Protein AF-A0A5B2VAQ8-F1 (afdb_monomer_lite)

pLDDT: mean 94.18, std 3.98, range [74.38, 98.56]

Sequ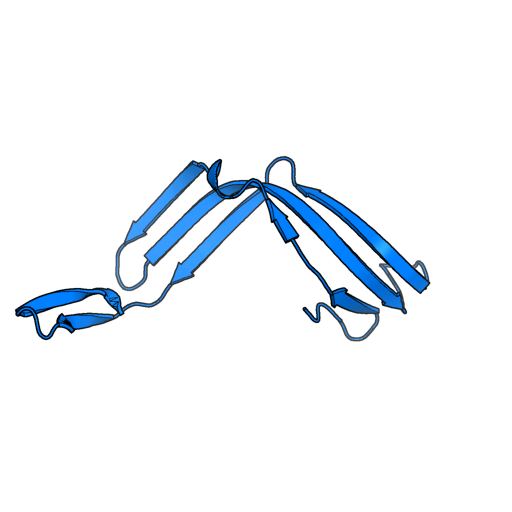ence (93 aa):
MDASSPNLKFILTDVEVTGLSGCKPKQIQHGSKLELKILCQAKLNGNYELNGQVLVLPIKGKGKIHVDLKTTQINVDANYEEKLGDDGKKHWH

InterPro domains:
  IPR010562 Haemolymph juvenile hormone binding [PF06585] (6-92)
  IPR038606 Takeout superfamily [G3DSA:3.15.10.30] (1-93)

Organism: NCBI:txid1892852

Secondary structure (DSSP, 8-state):
-B--BTTEEEEEEEEEEE-GGG-EEEEEEESSSEEEEEEEEEEEEEEEEEEEEETTEEEEEEEEEEEEEEEEEEEEEE---EEE-TTSSEEE-

Structure (mmCIF, N/CA/C/O backbone):
data_AF-A0A5B2VAQ8-F1
#
_entry.id   AF-A0A5B2VAQ8-F1
#
loop_
_atom_site.group_PDB
_atom_site.id
_atom_site.type_symbol
_atom_site.label_atom_id
_atom_site.label_alt_id
_atom_site.label_comp_id
_atom_site.label_asym_id
_atom_site.label_entity_id
_atom_site.label_seq_id
_atom_site.pdbx_PDB_ins_code
_atom_site.Cartn_x
_atom_site.Cartn_y
_atom_site.Cartn_z
_atom_site.occupancy
_atom_site.B_iso_or_equiv
_atom_site.auth_seq_id
_atom_site.auth_comp_id
_atom_site.auth_asym_id
_atom_site.auth_atom_id
_atom_site.pdbx_PDB_model_num
ATOM 1 N N . MET A 1 1 ? -1.865 -6.935 6.346 1.00 89.50 1 MET A N 1
ATOM 2 C CA . MET A 1 1 ? -0.963 -5.768 6.367 1.00 89.50 1 MET A CA 1
ATOM 3 C C . MET A 1 1 ? -1.000 -5.160 7.753 1.00 89.50 1 MET A C 1
ATOM 5 O O . MET A 1 1 ? -2.086 -5.010 8.302 1.00 89.50 1 MET A O 1
ATOM 9 N N . ASP A 1 2 ? 0.166 -4.863 8.316 1.00 96.00 2 ASP A N 1
ATOM 10 C CA . ASP A 1 2 ? 0.287 -4.175 9.600 1.00 96.00 2 ASP A CA 1
ATOM 11 C C . ASP A 1 2 ? 0.658 -2.713 9.334 1.00 96.00 2 ASP A C 1
ATOM 13 O O . ASP A 1 2 ? 1.703 -2.434 8.750 1.00 96.00 2 ASP A O 1
ATOM 17 N N . ALA A 1 3 ? -0.243 -1.801 9.691 1.00 93.56 3 ALA A N 1
ATOM 18 C CA . ALA A 1 3 ? -0.073 -0.356 9.572 1.00 93.56 3 ALA A CA 1
ATOM 19 C C . ALA A 1 3 ? -0.011 0.308 10.959 1.00 93.56 3 ALA A C 1
ATOM 21 O O . ALA A 1 3 ? -0.340 1.487 11.109 1.00 93.56 3 ALA A O 1
ATOM 22 N N . SER A 1 4 ? 0.349 -0.462 11.990 1.00 95.69 4 SER A N 1
ATOM 23 C CA . SER A 1 4 ? 0.387 0.015 13.365 1.00 95.69 4 SER A CA 1
ATOM 24 C C . SER A 1 4 ? 1.479 1.066 13.571 1.00 95.69 4 SER A C 1
ATOM 26 O O . SER A 1 4 ? 2.556 1.021 12.980 1.00 95.69 4 SER A O 1
ATOM 28 N N . SER A 1 5 ? 1.200 2.005 14.467 1.00 93.88 5 SER A N 1
ATOM 29 C CA . SER A 1 5 ? 2.151 2.980 15.002 1.00 93.88 5 SER A CA 1
ATOM 30 C C . SER A 1 5 ? 2.227 2.825 16.530 1.00 93.88 5 SER A C 1
ATOM 32 O O . SER A 1 5 ? 1.403 2.103 17.098 1.00 93.88 5 SER A O 1
ATOM 34 N N . PRO A 1 6 ? 3.164 3.492 17.234 1.00 94.44 6 PRO A N 1
ATOM 35 C CA . PRO A 1 6 ? 3.340 3.306 18.679 1.00 94.44 6 PRO A CA 1
ATOM 36 C C . PRO A 1 6 ? 2.058 3.459 19.513 1.00 94.44 6 PRO A C 1
ATOM 38 O O . PRO A 1 6 ? 1.885 2.754 20.501 1.00 94.44 6 PRO A O 1
ATOM 41 N N . ASN A 1 7 ? 1.141 4.336 19.091 1.00 95.06 7 ASN A N 1
ATOM 42 C CA . ASN A 1 7 ? -0.094 4.638 19.821 1.00 95.06 7 ASN A CA 1
ATOM 43 C C . ASN A 1 7 ? -1.356 4.077 19.150 1.00 95.06 7 ASN A C 1
ATOM 45 O O . ASN A 1 7 ? -2.466 4.332 19.618 1.00 95.06 7 ASN A O 1
ATOM 49 N N . LEU A 1 8 ? -1.215 3.342 18.046 1.00 96.19 8 LEU A N 1
ATOM 50 C CA . LEU A 1 8 ? -2.342 2.834 17.274 1.00 96.19 8 LEU A CA 1
ATOM 51 C C . LEU A 1 8 ? -2.012 1.464 16.695 1.00 96.19 8 LEU A C 1
ATOM 53 O O . LEU A 1 8 ? -1.266 1.361 15.726 1.00 96.19 8 LEU A O 1
ATOM 57 N N . LYS A 1 9 ? -2.643 0.417 17.225 1.00 97.50 9 LYS A N 1
ATOM 58 C CA . LYS A 1 9 ? -2.737 -0.866 16.531 1.00 97.50 9 LYS A CA 1
ATOM 59 C C . LYS A 1 9 ? -3.673 -0.691 15.341 1.00 97.50 9 LYS A C 1
ATOM 61 O O . LYS A 1 9 ? -4.835 -0.336 15.543 1.00 97.50 9 LYS A O 1
ATOM 66 N N . PHE A 1 10 ? -3.185 -0.970 14.137 1.00 96.94 10 PHE A N 1
ATOM 67 C CA . PHE A 1 10 ? -3.987 -0.945 12.920 1.00 96.94 10 PHE A CA 1
ATOM 68 C C . PHE A 1 10 ? -3.612 -2.107 12.003 1.00 96.94 10 PHE A C 1
ATOM 70 O O . PHE A 1 10 ? -2.642 -2.055 11.251 1.00 96.94 10 PHE A O 1
ATOM 77 N N . ILE A 1 11 ? -4.418 -3.163 12.063 1.00 98.12 11 ILE A N 1
ATOM 78 C CA . ILE A 1 11 ? -4.230 -4.365 11.256 1.00 98.12 11 ILE A CA 1
ATOM 79 C C . ILE A 1 11 ? -5.312 -4.428 10.188 1.00 98.12 11 ILE A C 1
ATOM 81 O O . ILE A 1 11 ? -6.494 -4.253 10.482 1.00 98.12 11 ILE A O 1
ATOM 85 N N . LEU A 1 12 ? -4.898 -4.720 8.959 1.00 97.94 12 LEU A N 1
ATOM 86 C CA . LEU A 1 12 ? -5.773 -4.965 7.821 1.00 97.94 12 LEU A CA 1
ATOM 87 C C . LEU A 1 12 ? -5.612 -6.414 7.347 1.00 97.94 12 LEU A C 1
ATOM 89 O O . LEU A 1 12 ? -4.488 -6.859 7.091 1.00 97.94 12 LEU A O 1
ATOM 93 N N . THR A 1 13 ? -6.714 -7.143 7.188 1.00 98.06 13 THR A N 1
ATOM 94 C CA . THR A 1 13 ? -6.730 -8.500 6.609 1.00 98.06 13 THR A CA 1
ATOM 95 C C . THR A 1 13 ? -7.717 -8.580 5.455 1.00 98.06 13 THR A C 1
ATOM 97 O O . THR A 1 13 ? -8.604 -7.733 5.338 1.00 98.06 13 THR A O 1
ATOM 100 N N . ASP A 1 14 ? -7.544 -9.583 4.590 1.00 97.81 14 ASP A N 1
ATOM 101 C CA . ASP A 1 14 ? -8.437 -9.842 3.450 1.00 97.81 14 ASP A CA 1
ATOM 102 C C . ASP A 1 14 ? -8.621 -8.599 2.568 1.00 97.81 14 ASP A C 1
ATOM 104 O O . ASP A 1 14 ? -9.734 -8.218 2.207 1.00 97.81 14 ASP A O 1
ATOM 108 N N . VAL A 1 15 ? -7.501 -7.917 2.312 1.00 97.00 15 VAL A N 1
ATOM 109 C CA . VAL A 1 15 ? -7.473 -6.635 1.612 1.00 97.00 15 VAL A CA 1
ATOM 110 C C . VAL A 1 15 ? -7.604 -6.862 0.113 1.00 97.00 15 VAL A C 1
ATOM 112 O O . VAL A 1 15 ? -6.786 -7.550 -0.493 1.00 97.00 15 VAL A O 1
ATOM 115 N N . GLU A 1 16 ? -8.591 -6.208 -0.481 1.00 97.62 16 GLU A N 1
ATOM 116 C CA . GLU A 1 16 ? -8.781 -6.102 -1.920 1.00 97.62 16 GLU A CA 1
ATOM 117 C C . GLU A 1 16 ? -8.595 -4.640 -2.332 1.00 97.62 16 GLU A C 1
ATOM 119 O O . GLU A 1 16 ? -9.230 -3.743 -1.771 1.00 97.62 16 GLU A O 1
ATOM 124 N N . VAL A 1 17 ? -7.740 -4.399 -3.327 1.00 95.75 17 VAL A N 1
ATOM 125 C CA . VAL A 1 17 ? -7.550 -3.076 -3.929 1.00 95.75 17 VAL A CA 1
ATOM 126 C C . VAL A 1 17 ? -8.011 -3.122 -5.379 1.00 95.75 17 VAL A C 1
ATOM 128 O O . VAL A 1 17 ? -7.527 -3.929 -6.169 1.00 95.75 17 VAL A O 1
ATOM 131 N N . THR A 1 18 ? -8.928 -2.229 -5.742 1.00 96.75 18 THR A N 1
ATOM 132 C CA . THR A 1 18 ? -9.478 -2.111 -7.100 1.00 96.75 18 THR A CA 1
ATOM 133 C C . THR A 1 18 ? -9.259 -0.704 -7.659 1.00 96.75 18 THR A C 1
ATOM 135 O O . THR A 1 18 ? -8.958 0.233 -6.919 1.00 96.75 18 THR A O 1
ATOM 138 N N . GLY A 1 19 ? -9.386 -0.549 -8.981 1.00 94.56 19 GLY A N 1
ATOM 139 C CA . GLY A 1 19 ? -9.244 0.742 -9.675 1.00 94.56 19 GLY A CA 1
ATOM 140 C C . GLY A 1 19 ? -7.837 1.058 -10.198 1.00 94.56 19 GLY A C 1
ATOM 141 O O . GLY A 1 19 ? -7.667 2.015 -10.949 1.00 94.56 19 GLY A O 1
ATOM 142 N N . LEU A 1 20 ? -6.836 0.222 -9.894 1.00 93.50 20 LEU A N 1
ATOM 143 C CA . LEU A 1 20 ? -5.447 0.441 -10.326 1.00 93.50 20 LEU A CA 1
ATOM 144 C C . LEU A 1 20 ? -5.258 0.410 -11.855 1.00 93.50 20 LEU A C 1
ATOM 146 O O . LEU A 1 20 ? -4.378 1.087 -12.378 1.00 93.50 20 LEU A O 1
ATOM 150 N N . SER A 1 21 ? -6.106 -0.309 -12.596 1.00 94.69 21 SER A N 1
ATOM 151 C CA . SER A 1 21 ? -6.079 -0.309 -14.069 1.00 94.69 21 SER A CA 1
ATOM 152 C C . SER A 1 21 ? -6.427 1.051 -14.685 1.00 94.69 21 SER A C 1
ATOM 154 O O . SER A 1 21 ? -6.082 1.307 -15.834 1.00 94.69 21 SER A O 1
ATOM 156 N N . GLY A 1 22 ? -7.093 1.932 -13.930 1.00 94.38 22 GLY A N 1
ATOM 157 C CA . GLY A 1 22 ? -7.430 3.294 -14.345 1.00 94.38 22 GLY A CA 1
ATOM 158 C C . GLY A 1 22 ? -6.372 4.342 -13.990 1.00 94.38 22 GLY A C 1
ATOM 159 O O . GLY A 1 22 ? -6.606 5.531 -14.218 1.00 94.38 22 GLY A O 1
ATOM 160 N N . CYS A 1 23 ? -5.236 3.942 -13.407 1.00 95.25 23 CYS A N 1
ATOM 161 C CA . CYS A 1 23 ? -4.169 4.868 -13.048 1.00 95.25 23 CYS A CA 1
ATOM 162 C C . CYS A 1 23 ? -3.599 5.570 -14.288 1.00 95.25 23 CYS A C 1
ATOM 164 O O . CYS A 1 23 ? -3.295 4.942 -15.301 1.00 95.25 23 CYS A O 1
ATOM 166 N N . LYS A 1 24 ? -3.407 6.886 -14.192 1.00 95.69 24 LYS A N 1
ATOM 167 C CA . LYS A 1 24 ? -2.833 7.710 -15.259 1.00 95.69 24 LYS A CA 1
ATOM 168 C C . LYS A 1 24 ? -1.398 8.102 -14.910 1.00 95.69 24 LYS A C 1
ATOM 170 O O . LYS A 1 24 ? -1.182 8.629 -13.813 1.00 95.69 24 LYS A O 1
ATOM 175 N N . PRO A 1 25 ? -0.419 7.908 -15.810 1.00 95.00 25 PRO A N 1
ATOM 176 C CA . PRO A 1 25 ? 0.927 8.413 -15.590 1.00 95.00 2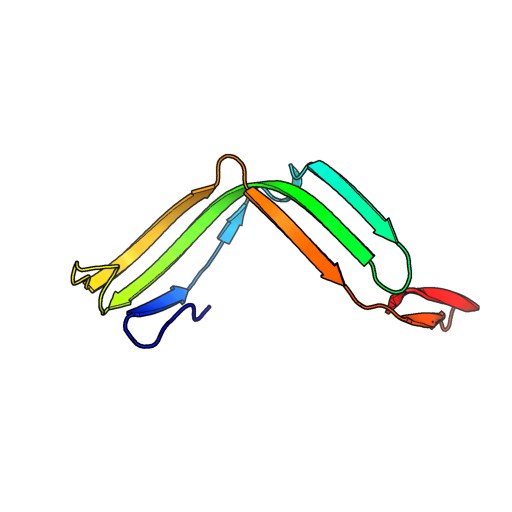5 PRO A CA 1
ATOM 177 C C . PRO A 1 25 ? 0.911 9.943 -15.598 1.00 95.00 25 PRO A C 1
ATOM 179 O O . PRO A 1 25 ? 0.343 10.572 -16.489 1.00 95.00 25 PRO A O 1
ATOM 182 N N . LYS A 1 26 ? 1.531 10.542 -14.584 1.00 96.75 26 LYS A N 1
ATOM 183 C CA . LYS A 1 26 ? 1.750 11.989 -14.476 1.00 96.75 26 LYS A CA 1
ATOM 184 C C . LYS A 1 26 ? 3.194 12.352 -14.798 1.00 96.75 26 LYS A C 1
ATOM 186 O O . LYS A 1 26 ? 3.446 13.397 -15.384 1.00 96.75 26 LYS A O 1
ATOM 191 N N . GLN A 1 27 ? 4.133 11.506 -14.387 1.00 95.75 27 GLN A N 1
ATOM 192 C CA . GLN A 1 27 ? 5.555 11.711 -14.613 1.00 95.75 27 GLN A CA 1
ATOM 193 C C . GLN A 1 27 ? 6.260 10.360 -14.672 1.00 95.75 27 GLN A C 1
ATOM 195 O O . GLN A 1 27 ? 5.957 9.474 -13.873 1.00 95.75 27 GLN A O 1
ATOM 200 N N . ILE A 1 28 ? 7.208 10.245 -15.596 1.00 95.38 28 ILE A N 1
ATOM 201 C CA . ILE A 1 28 ? 8.149 9.134 -15.695 1.00 95.38 28 ILE A CA 1
ATOM 202 C C . ILE A 1 28 ? 9.530 9.766 -15.824 1.00 95.38 28 ILE A C 1
ATOM 204 O O . ILE A 1 28 ? 9.749 10.570 -16.730 1.00 95.38 28 ILE A O 1
ATOM 208 N N . GLN A 1 29 ? 10.436 9.451 -14.906 1.00 94.56 29 GLN A N 1
ATOM 209 C CA . GLN A 1 29 ? 11.852 9.776 -15.033 1.00 94.56 29 GLN A CA 1
ATOM 210 C C . GLN A 1 29 ? 12.661 8.492 -14.955 1.00 94.56 29 GLN A C 1
ATOM 212 O O . GLN A 1 29 ? 12.377 7.601 -14.159 1.00 94.56 29 GLN A O 1
ATOM 217 N N . HIS A 1 30 ? 13.652 8.407 -15.828 1.00 89.62 30 HIS A N 1
ATOM 218 C CA . HIS A 1 30 ? 14.500 7.243 -15.979 1.00 89.62 30 HIS A CA 1
ATOM 219 C C . HIS A 1 30 ? 15.950 7.722 -16.025 1.00 89.62 30 HIS A C 1
ATOM 221 O O . HIS A 1 30 ? 16.315 8.521 -16.890 1.00 89.62 30 HIS A O 1
ATOM 227 N N . GLY A 1 31 ? 16.745 7.274 -15.057 1.00 86.88 31 GLY A N 1
ATOM 228 C CA . GLY A 1 31 ? 18.136 7.677 -14.864 1.00 86.88 31 GLY A CA 1
ATOM 229 C C . GLY A 1 31 ? 18.915 6.589 -14.134 1.00 86.88 31 GLY A C 1
ATOM 230 O O . GLY A 1 31 ? 19.033 5.482 -14.632 1.00 86.88 31 GLY A O 1
ATOM 231 N N . SER A 1 32 ? 19.441 6.880 -12.945 1.00 88.81 32 SER A N 1
ATOM 232 C CA . SER A 1 32 ? 19.991 5.842 -12.054 1.00 88.81 32 SER A CA 1
ATOM 233 C C . 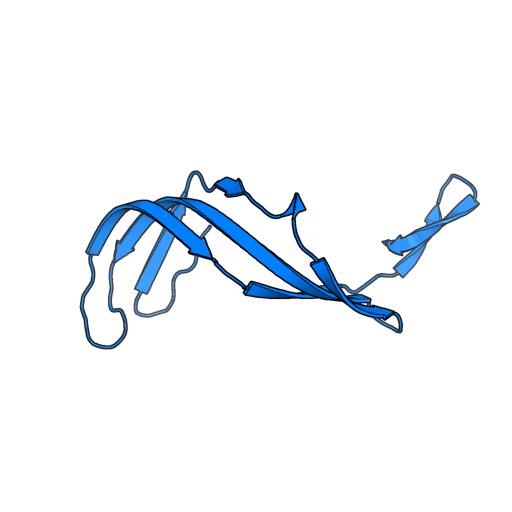SER A 1 32 ? 18.907 5.033 -11.330 1.00 88.81 32 SER A C 1
ATOM 235 O O . SER A 1 32 ? 19.195 3.997 -10.737 1.00 88.81 32 SER A O 1
ATOM 237 N N . LYS A 1 33 ? 17.669 5.533 -11.345 1.00 91.44 33 LYS A N 1
ATOM 238 C CA . LYS A 1 33 ? 16.462 4.913 -10.799 1.00 91.44 33 LYS A CA 1
ATOM 239 C C . LYS A 1 33 ? 15.290 5.217 -11.719 1.00 91.44 33 LYS A C 1
ATOM 241 O O . LYS A 1 33 ? 15.349 6.140 -12.538 1.00 91.44 33 LYS A O 1
ATOM 246 N N . LEU A 1 34 ? 14.241 4.422 -11.582 1.00 93.12 34 LEU A N 1
ATOM 247 C CA . LEU A 1 34 ? 12.961 4.649 -12.221 1.00 93.12 34 LEU A CA 1
ATOM 248 C C . LEU A 1 34 ? 12.052 5.366 -11.225 1.00 93.12 34 LEU A C 1
ATOM 250 O O . LEU A 1 34 ? 11.686 4.796 -10.198 1.00 93.12 34 LEU A O 1
ATOM 254 N N . GLU A 1 35 ? 11.674 6.598 -11.546 1.00 96.12 35 GLU A N 1
ATOM 255 C CA . GLU A 1 35 ? 10.728 7.383 -10.758 1.00 96.12 35 GLU A CA 1
ATOM 256 C C . GLU A 1 35 ? 9.415 7.519 -11.529 1.00 96.12 35 GLU A C 1
ATOM 258 O O . GLU A 1 35 ? 9.361 8.081 -12.630 1.00 96.12 35 GLU A O 1
ATOM 263 N N . LEU A 1 36 ? 8.330 7.024 -10.943 1.00 95.81 36 LEU A N 1
ATOM 264 C CA . LEU A 1 36 ? 6.991 7.094 -11.514 1.00 95.81 36 LEU A CA 1
ATOM 265 C C . LEU A 1 36 ? 6.082 7.875 -10.575 1.00 95.81 36 LEU A C 1
ATOM 267 O O . LEU A 1 36 ? 5.968 7.564 -9.393 1.00 95.81 36 LEU A O 1
ATOM 271 N N . LYS A 1 37 ? 5.360 8.853 -11.12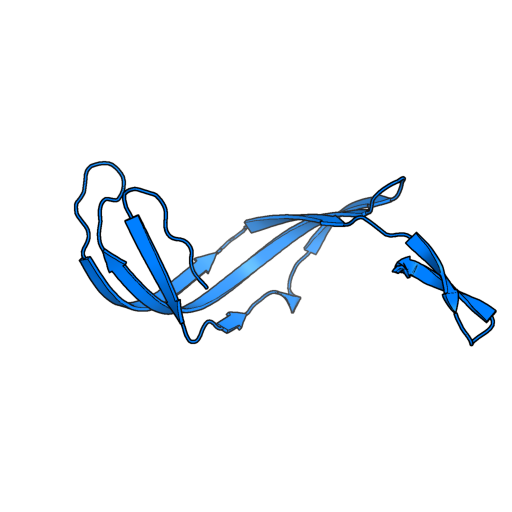0 1.00 97.06 37 LYS A N 1
ATOM 272 C CA . LYS A 1 37 ? 4.207 9.458 -10.447 1.00 97.06 37 LYS A CA 1
ATOM 273 C C . LYS A 1 37 ? 2.965 9.057 -11.209 1.00 97.06 37 LYS A C 1
ATOM 275 O O . LYS A 1 37 ? 2.815 9.425 -12.376 1.00 97.06 37 LYS A O 1
ATOM 280 N N . ILE A 1 38 ? 2.067 8.340 -10.551 1.00 96.44 38 ILE A N 1
ATOM 281 C CA . ILE A 1 38 ? 0.795 7.898 -11.123 1.00 96.44 38 ILE A CA 1
ATOM 282 C C . ILE A 1 38 ? -0.362 8.477 -10.312 1.00 96.44 38 ILE A C 1
ATOM 284 O O . ILE A 1 38 ? -0.295 8.576 -9.090 1.00 96.44 38 ILE A O 1
ATOM 288 N N . LEU A 1 39 ? -1.414 8.906 -11.001 1.00 97.12 39 LEU A N 1
ATOM 289 C CA . LEU A 1 39 ? -2.661 9.361 -10.397 1.00 97.12 39 LEU A CA 1
ATOM 290 C C . LEU A 1 39 ? -3.693 8.251 -10.516 1.00 97.12 39 LEU A C 1
ATOM 292 O O . LEU A 1 39 ? -4.031 7.845 -11.625 1.00 97.12 39 LEU A O 1
ATOM 296 N N . CYS A 1 40 ? -4.211 7.794 -9.387 1.00 96.12 40 CYS A N 1
ATOM 297 C CA . CYS A 1 40 ? -5.148 6.686 -9.324 1.00 96.12 40 CYS A CA 1
ATOM 298 C C . CYS A 1 40 ? -6.423 7.106 -8.600 1.00 96.12 40 CYS A C 1
ATOM 300 O O . CYS A 1 40 ? -6.376 7.858 -7.624 1.00 96.12 40 CYS A O 1
ATOM 302 N N . GLN A 1 41 ? -7.549 6.573 -9.065 1.00 96.62 41 GLN A N 1
ATOM 303 C CA . GLN A 1 41 ? -8.755 6.466 -8.254 1.00 96.62 41 GLN A CA 1
ATOM 304 C C . GLN A 1 41 ? -8.845 5.008 -7.829 1.00 96.62 41 GLN A C 1
ATOM 306 O O . GLN A 1 41 ? -8.888 4.127 -8.688 1.00 96.62 41 GLN A O 1
ATOM 311 N N . ALA A 1 42 ? -8.790 4.743 -6.531 1.00 95.75 42 ALA A N 1
ATOM 312 C CA . ALA A 1 42 ? -8.704 3.381 -6.024 1.00 95.75 42 ALA A CA 1
ATOM 313 C C . ALA A 1 42 ? -9.698 3.158 -4.894 1.00 95.75 42 ALA A C 1
ATOM 315 O O . ALA A 1 42 ? -10.036 4.071 -4.144 1.00 95.75 42 ALA A O 1
ATOM 316 N N . LYS A 1 43 ? -10.150 1.917 -4.759 1.00 96.94 43 LYS A N 1
ATOM 317 C CA . LYS A 1 43 ? -10.969 1.496 -3.626 1.00 96.94 43 LYS A CA 1
ATOM 318 C C . LYS A 1 43 ? -10.268 0.372 -2.899 1.00 96.94 43 LYS A C 1
ATOM 320 O O . LYS A 1 43 ? -9.708 -0.514 -3.541 1.00 96.94 43 LYS A O 1
ATOM 325 N N . LEU A 1 44 ? -10.326 0.416 -1.576 1.00 96.44 44 LEU A N 1
ATOM 326 C CA . LEU A 1 44 ? -9.829 -0.638 -0.707 1.00 96.44 44 LEU A CA 1
ATOM 327 C C . LEU A 1 44 ? -10.997 -1.217 0.084 1.00 96.44 44 LEU A C 1
ATOM 329 O O . LEU A 1 44 ? -11.694 -0.486 0.787 1.00 96.44 44 LEU A O 1
ATOM 333 N N . ASN A 1 45 ? -11.178 -2.529 -0.011 1.00 98.19 45 ASN A N 1
ATOM 334 C CA . ASN A 1 45 ? -12.084 -3.302 0.830 1.00 98.19 45 ASN A CA 1
ATOM 335 C C . ASN A 1 45 ? -11.275 -4.253 1.710 1.00 98.19 45 ASN A C 1
ATOM 337 O O . ASN A 1 45 ? -10.193 -4.687 1.323 1.00 98.19 45 ASN A O 1
ATOM 341 N N . GLY A 1 46 ? -11.802 -4.608 2.877 1.00 97.88 46 GLY A N 1
ATOM 342 C CA . GLY A 1 46 ? -11.223 -5.678 3.683 1.00 97.88 46 GLY A CA 1
ATOM 343 C C . GLY A 1 46 ? -11.788 -5.739 5.090 1.00 97.88 46 GLY A C 1
ATOM 344 O O . GLY A 1 46 ? -12.891 -5.259 5.367 1.00 97.88 46 GLY A O 1
ATOM 345 N N . ASN A 1 47 ? -11.006 -6.319 5.990 1.00 98.56 47 ASN A N 1
ATOM 346 C CA . ASN A 1 47 ? -11.265 -6.355 7.421 1.00 98.56 47 ASN A CA 1
ATOM 347 C C . ASN A 1 47 ? -10.239 -5.481 8.156 1.00 98.56 47 ASN A C 1
ATOM 349 O O . ASN A 1 47 ? -9.063 -5.471 7.794 1.00 98.56 47 ASN A O 1
ATOM 353 N N . TYR A 1 48 ? -10.670 -4.778 9.203 1.00 97.88 48 TYR A N 1
ATOM 354 C CA . TYR A 1 48 ? -9.800 -3.987 10.072 1.00 97.88 48 TYR A CA 1
ATOM 355 C C . TYR A 1 48 ? -9.857 -4.470 11.521 1.00 97.88 48 TYR A C 1
ATOM 357 O O . TYR A 1 48 ? -10.898 -4.921 12.002 1.00 97.88 48 TYR A O 1
ATOM 365 N N . GLU A 1 49 ? -8.750 -4.297 12.234 1.00 98.12 49 GLU A N 1
ATOM 366 C CA . GLU A 1 49 ? -8.685 -4.283 13.691 1.00 98.12 49 GLU A CA 1
ATOM 367 C C . GLU A 1 49 ? -7.912 -3.035 14.132 1.00 98.12 49 GLU A C 1
ATOM 369 O O . GLU A 1 49 ? -6.727 -2.883 13.831 1.00 98.12 49 GLU A O 1
ATOM 374 N N . LEU A 1 50 ? -8.609 -2.137 14.827 1.00 96.81 50 LEU A N 1
ATOM 375 C CA . LEU A 1 50 ? -8.102 -0.872 15.346 1.00 96.81 50 LEU A CA 1
ATOM 376 C C . LEU A 1 50 ? -8.174 -0.869 16.870 1.00 96.81 50 LEU A C 1
ATOM 378 O O . LEU A 1 50 ? -9.206 -1.218 17.451 1.00 96.81 50 LEU A O 1
ATOM 382 N N . ASN A 1 51 ? -7.097 -0.445 17.520 1.00 97.62 51 ASN A N 1
ATOM 383 C CA . ASN A 1 51 ? -7.080 -0.189 18.957 1.00 97.62 51 ASN A CA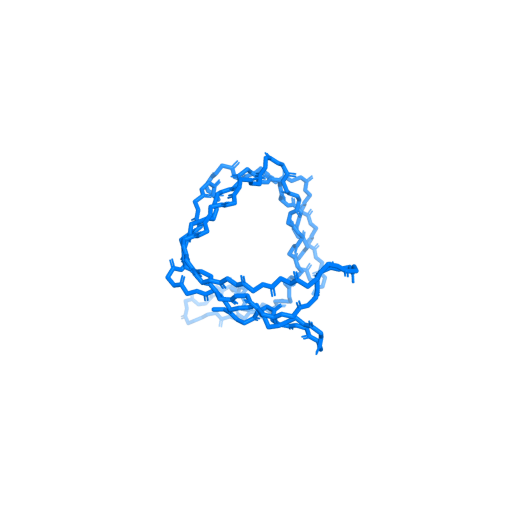 1
ATOM 384 C C . ASN A 1 51 ? -5.984 0.822 19.300 1.00 97.62 51 ASN A C 1
ATOM 386 O O . ASN A 1 51 ? -4.818 0.581 18.999 1.00 97.62 51 ASN A O 1
ATOM 390 N N . GLY A 1 52 ? -6.337 1.927 19.944 1.00 96.50 52 GLY A N 1
ATOM 391 C CA . GLY A 1 52 ? -5.379 2.953 20.346 1.00 96.50 52 GLY A CA 1
ATOM 392 C C . GLY A 1 52 ? -5.968 4.344 20.201 1.00 96.50 52 GLY A C 1
ATOM 393 O O . GLY A 1 52 ? -7.140 4.552 20.509 1.00 96.50 52 GLY A O 1
ATOM 394 N N . GLN A 1 53 ? -5.164 5.293 19.733 1.00 95.50 53 GLN A N 1
ATOM 395 C CA . GLN A 1 53 ? -5.550 6.693 19.634 1.00 95.50 53 GLN A CA 1
ATOM 396 C C . GLN A 1 53 ? -5.282 7.251 18.236 1.00 95.50 53 GLN A C 1
ATOM 398 O O . GLN A 1 53 ? -4.190 7.106 17.687 1.00 95.50 53 GLN A O 1
ATOM 403 N N . VAL A 1 54 ? -6.285 7.921 17.671 1.00 89.56 54 VAL A N 1
ATOM 404 C CA . VAL A 1 54 ? -6.143 8.733 16.460 1.00 89.56 54 VAL A CA 1
ATOM 405 C C . VAL A 1 54 ? -6.250 10.191 16.882 1.00 89.56 54 VAL A C 1
ATOM 407 O O . VAL A 1 54 ? -7.301 10.635 17.346 1.00 89.56 54 VAL A O 1
ATOM 410 N N . LEU A 1 55 ? -5.153 10.939 16.734 1.00 87.69 55 LEU A N 1
ATOM 411 C CA . LEU A 1 55 ? -5.005 12.287 17.293 1.00 87.69 55 LEU A CA 1
ATOM 412 C C . LEU A 1 55 ? -5.256 12.276 18.812 1.00 87.69 55 LEU A C 1
ATOM 414 O O . LEU A 1 55 ? -4.457 11.713 19.550 1.00 87.69 55 LEU A O 1
ATOM 418 N N . VAL A 1 56 ? -6.363 12.861 19.277 1.00 91.19 56 VAL A N 1
ATOM 419 C CA . VAL A 1 56 ? -6.768 12.856 20.693 1.00 91.19 56 VAL A CA 1
ATOM 420 C C . VAL A 1 56 ? -7.836 11.806 21.007 1.00 91.19 56 VAL A C 1
ATOM 422 O O . VAL A 1 56 ? -8.121 11.554 22.176 1.00 91.19 56 VAL A O 1
ATOM 425 N N . LEU A 1 57 ? -8.428 11.176 19.991 1.00 95.00 57 LEU A N 1
ATOM 426 C CA . LEU A 1 57 ? -9.601 10.324 20.154 1.00 95.00 57 LEU A CA 1
ATOM 427 C C . LEU A 1 57 ? -9.199 8.858 20.352 1.00 95.00 57 LEU A C 1
ATOM 429 O O . LEU A 1 57 ? -8.555 8.284 19.466 1.00 95.00 57 LEU A O 1
ATOM 433 N N . PRO A 1 58 ? -9.588 8.223 21.473 1.00 95.69 58 PRO A N 1
ATOM 434 C CA . PRO A 1 58 ? -9.438 6.786 21.620 1.00 95.69 58 PRO A CA 1
ATOM 435 C C . PRO A 1 58 ? -10.377 6.079 20.641 1.00 95.69 58 PRO A C 1
ATOM 437 O O . PRO A 1 58 ? -11.563 6.398 20.547 1.00 95.69 58 PRO A O 1
ATOM 440 N N . ILE A 1 59 ? -9.845 5.103 19.915 1.00 96.38 59 ILE A N 1
ATOM 441 C CA . ILE A 1 59 ? -10.589 4.299 18.955 1.00 96.38 59 ILE A CA 1
ATOM 442 C C . ILE A 1 59 ? -10.342 2.821 19.220 1.00 96.38 59 ILE A C 1
ATOM 444 O O . ILE A 1 59 ? -9.215 2.375 19.440 1.00 96.38 59 ILE A O 1
ATOM 448 N N . LYS A 1 60 ? -11.418 2.042 19.173 1.00 97.56 60 LYS A N 1
ATOM 449 C CA . LYS A 1 60 ? -11.361 0.588 19.200 1.00 97.56 60 LYS A CA 1
ATOM 450 C C . LYS A 1 60 ? -12.450 0.046 18.297 1.00 97.56 60 LYS A C 1
ATOM 452 O O . LYS A 1 60 ? -13.602 0.456 18.397 1.00 97.56 60 LYS A O 1
ATOM 457 N N . GLY A 1 61 ? -12.096 -0.881 17.425 1.00 96.94 61 GLY A N 1
ATOM 458 C CA . GLY A 1 61 ? -13.067 -1.497 16.538 1.00 96.94 61 GLY A CA 1
ATOM 459 C C . GLY A 1 61 ? -12.471 -2.646 15.754 1.00 96.94 61 GLY A C 1
ATOM 460 O O . GLY A 1 61 ? -11.270 -2.690 15.501 1.00 96.94 61 GLY A O 1
ATOM 461 N N . LYS A 1 62 ? -13.334 -3.574 15.364 1.00 98.25 62 LYS A N 1
ATOM 462 C CA . LYS A 1 62 ? -12.994 -4.680 14.483 1.00 98.25 62 LYS A CA 1
ATOM 463 C C . LYS A 1 62 ? -14.178 -4.936 13.571 1.00 98.25 62 LYS A C 1
ATOM 465 O O . LYS A 1 62 ? -15.299 -5.055 14.059 1.00 98.25 62 LYS A O 1
ATOM 470 N N . GLY A 1 63 ? -13.945 -5.003 12.270 1.00 98.19 63 GLY A N 1
ATOM 471 C CA . GLY A 1 63 ? -15.039 -5.146 11.318 1.00 98.19 63 GLY A CA 1
ATOM 472 C C . GLY A 1 63 ? -14.603 -4.982 9.876 1.00 98.19 63 GLY A C 1
ATOM 473 O O . GLY A 1 63 ? -13.431 -5.144 9.547 1.00 98.19 63 GLY A O 1
ATOM 474 N N . LYS A 1 64 ? -15.567 -4.668 9.012 1.00 98.31 64 LYS A N 1
ATOM 475 C CA . LYS A 1 64 ? -15.333 -4.397 7.593 1.00 98.31 64 LYS A CA 1
ATOM 476 C C . LYS A 1 64 ? -14.856 -2.965 7.397 1.00 98.31 64 LYS A C 1
ATOM 478 O O . LYS A 1 64 ? -15.349 -2.055 8.058 1.00 98.31 64 LYS A O 1
ATOM 483 N N . ILE A 1 65 ? -13.923 -2.776 6.474 1.00 97.38 65 ILE A N 1
ATOM 484 C CA . ILE A 1 65 ? -13.455 -1.459 6.045 1.00 97.38 65 ILE A CA 1
ATOM 485 C C . ILE A 1 65 ? -13.720 -1.276 4.552 1.00 97.38 65 ILE A C 1
ATOM 487 O O . ILE A 1 65 ? -13.535 -2.200 3.759 1.00 97.38 65 ILE A O 1
ATOM 491 N N . HIS A 1 66 ? -14.144 -0.066 4.198 1.00 97.62 66 HIS A N 1
ATOM 492 C CA . HIS A 1 66 ? -14.242 0.425 2.832 1.00 97.62 66 HIS A CA 1
ATOM 493 C C . HIS A 1 66 ? -13.576 1.801 2.773 1.00 97.62 66 HIS A C 1
ATOM 495 O O . HIS A 1 66 ? -13.935 2.691 3.545 1.00 97.62 66 HIS A O 1
ATOM 501 N N . VAL A 1 67 ? -12.608 1.972 1.877 1.00 96.38 67 VAL A N 1
ATOM 502 C CA . VAL A 1 67 ? -11.915 3.244 1.649 1.00 96.38 67 VAL A CA 1
ATOM 503 C C . VAL A 1 67 ? -12.047 3.614 0.179 1.00 96.38 67 VAL A C 1
ATOM 505 O O . VAL A 1 67 ? -11.691 2.820 -0.690 1.00 96.38 67 VAL A O 1
ATOM 508 N N . ASP A 1 68 ? -12.522 4.828 -0.087 1.00 96.94 68 ASP A N 1
ATOM 509 C CA . ASP A 1 68 ? -12.592 5.410 -1.428 1.00 96.94 68 ASP A CA 1
ATOM 510 C C . ASP A 1 68 ? -11.525 6.508 -1.567 1.00 96.94 68 ASP A C 1
ATOM 512 O O . ASP A 1 68 ? -11.597 7.570 -0.940 1.00 96.94 68 ASP A O 1
ATOM 516 N N . LEU A 1 69 ? -10.500 6.222 -2.368 1.00 95.00 69 LEU A N 1
ATOM 517 C CA . LEU A 1 69 ? -9.408 7.127 -2.693 1.00 95.00 69 LEU A CA 1
ATOM 518 C C . LEU A 1 69 ? -9.713 7.812 -4.029 1.00 95.00 69 LEU A C 1
ATOM 520 O O . LEU A 1 69 ? -9.355 7.313 -5.096 1.00 95.00 69 LEU A O 1
ATOM 524 N N . LYS A 1 70 ? -10.371 8.976 -3.963 1.00 91.19 70 LYS A N 1
ATOM 525 C CA . LYS A 1 70 ? -10.885 9.697 -5.144 1.00 91.19 70 LYS A CA 1
ATOM 526 C C . LYS A 1 70 ? -9.809 10.132 -6.139 1.00 91.19 70 LYS A C 1
ATOM 528 O O . LYS A 1 70 ? -10.002 9.970 -7.334 1.00 91.19 70 LYS A O 1
ATOM 533 N N . THR A 1 71 ? -8.706 10.703 -5.656 1.00 90.00 71 THR A N 1
ATOM 534 C CA . THR A 1 71 ? -7.535 11.062 -6.472 1.00 90.00 71 THR A CA 1
ATOM 535 C C . THR A 1 71 ? -6.301 10.964 -5.592 1.00 90.00 71 THR A C 1
ATOM 537 O O . THR A 1 71 ? -6.014 11.870 -4.810 1.00 90.00 71 THR A O 1
ATOM 540 N N . THR A 1 72 ? -5.559 9.872 -5.727 1.00 94.31 72 THR A N 1
ATOM 541 C CA . THR A 1 72 ? -4.317 9.645 -4.988 1.00 94.31 72 THR A CA 1
ATOM 542 C C . THR A 1 72 ? -3.147 9.655 -5.954 1.00 94.31 72 THR A C 1
ATOM 544 O O . THR A 1 72 ? -3.154 8.944 -6.958 1.00 94.31 72 THR A O 1
ATOM 547 N N . GLN A 1 73 ? -2.134 10.466 -5.648 1.00 95.88 73 GLN A N 1
ATOM 548 C CA . GLN A 1 73 ? -0.844 10.365 -6.316 1.00 95.88 73 GLN A CA 1
ATOM 549 C C . GLN A 1 73 ? -0.015 9.294 -5.610 1.00 95.88 73 GLN A C 1
ATOM 551 O O . GLN A 1 73 ? 0.253 9.412 -4.416 1.00 95.88 73 GLN A O 1
ATOM 556 N N . ILE A 1 74 ? 0.387 8.270 -6.352 1.00 94.50 74 ILE A N 1
ATOM 557 C CA . ILE A 1 74 ? 1.330 7.253 -5.898 1.00 94.50 74 ILE A CA 1
ATOM 558 C C . ILE A 1 74 ? 2.674 7.585 -6.543 1.00 94.50 74 ILE A C 1
ATOM 560 O O . ILE A 1 74 ? 2.759 7.742 -7.764 1.00 94.50 74 ILE A O 1
ATOM 564 N N . ASN A 1 75 ? 3.702 7.721 -5.710 1.00 96.00 75 ASN A N 1
ATOM 565 C CA . ASN A 1 75 ? 5.080 7.878 -6.154 1.00 96.00 75 ASN A CA 1
ATOM 566 C C . ASN A 1 75 ? 5.773 6.523 -5.992 1.00 96.00 75 ASN A C 1
ATOM 568 O O . ASN A 1 75 ? 5.695 5.924 -4.920 1.00 96.00 75 ASN A O 1
ATOM 572 N N . VAL A 1 76 ? 6.410 6.043 -7.053 1.00 94.81 76 VAL A N 1
ATOM 573 C CA . VAL A 1 76 ? 7.183 4.802 -7.058 1.00 94.81 76 VAL A CA 1
ATOM 574 C C . VAL A 1 76 ? 8.615 5.153 -7.415 1.00 94.81 76 VAL A C 1
ATOM 576 O O . VAL A 1 76 ? 8.855 5.674 -8.501 1.00 94.81 76 VAL A O 1
ATOM 579 N N . ASP A 1 77 ? 9.535 4.825 -6.516 1.00 94.81 77 ASP A N 1
ATOM 580 C CA . ASP A 1 77 ? 10.973 4.939 -6.728 1.00 94.81 77 ASP A CA 1
ATOM 581 C C . ASP A 1 77 ? 11.555 3.524 -6.764 1.00 94.81 77 ASP A C 1
ATOM 583 O O . ASP A 1 77 ? 11.662 2.852 -5.735 1.00 94.81 77 ASP A O 1
ATOM 587 N N . ALA A 1 78 ? 11.887 3.043 -7.959 1.00 93.56 78 ALA A N 1
ATOM 588 C CA . ALA A 1 78 ? 12.427 1.708 -8.177 1.00 93.56 78 ALA A CA 1
ATOM 589 C C . ALA A 1 78 ? 13.907 1.792 -8.571 1.00 93.56 78 ALA A C 1
ATOM 591 O O . ALA A 1 78 ? 14.272 2.443 -9.551 1.00 93.56 78 ALA A O 1
ATOM 592 N N . ASN A 1 79 ? 14.768 1.119 -7.805 1.00 92.69 79 ASN A N 1
ATOM 593 C CA . ASN A 1 79 ? 16.122 0.818 -8.269 1.00 92.69 79 ASN A CA 1
ATOM 594 C C . ASN A 1 79 ? 16.028 -0.335 -9.272 1.00 92.69 79 ASN A C 1
ATOM 596 O O . ASN A 1 79 ? 15.205 -1.227 -9.075 1.00 92.69 79 ASN A O 1
ATOM 600 N N . TYR A 1 80 ? 16.867 -0.324 -10.302 1.00 89.69 80 TYR A N 1
ATOM 601 C CA . TYR A 1 80 ? 16.967 -1.431 -11.246 1.00 89.69 80 TYR A CA 1
ATOM 602 C C . TYR A 1 80 ? 18.406 -1.588 -11.734 1.00 89.69 80 TYR A C 1
ATOM 604 O O . TYR A 1 80 ? 19.184 -0.631 -11.739 1.00 89.69 80 TYR A O 1
ATOM 612 N N . GLU A 1 81 ? 18.745 -2.797 -12.164 1.00 87.12 81 GLU A N 1
ATOM 613 C CA . GLU A 1 81 ? 20.008 -3.115 -12.829 1.00 87.12 81 GLU A CA 1
ATOM 614 C C . GLU A 1 81 ? 19.739 -3.654 -14.236 1.00 87.12 81 GLU A C 1
ATOM 616 O O . GLU A 1 81 ? 18.827 -4.455 -14.437 1.00 87.12 81 GLU A O 1
ATOM 621 N N . GLU A 1 82 ? 20.552 -3.265 -15.224 1.00 86.44 82 GLU A N 1
ATOM 622 C CA . GLU A 1 82 ? 20.532 -3.937 -16.527 1.00 86.44 82 GLU A CA 1
ATOM 623 C C . GLU A 1 82 ? 21.345 -5.235 -16.454 1.00 86.44 82 GLU A C 1
ATOM 625 O O . GLU A 1 82 ? 22.553 -5.206 -16.210 1.00 86.44 82 GLU A O 1
ATOM 630 N N . LYS A 1 83 ? 20.703 -6.376 -16.716 1.00 89.56 83 LYS A N 1
ATOM 631 C CA . LYS A 1 83 ? 21.363 -7.686 -16.825 1.00 89.56 83 LYS A CA 1
ATOM 632 C C . LYS A 1 83 ? 21.126 -8.297 -18.197 1.00 89.56 83 LYS A C 1
ATOM 634 O O . LYS A 1 83 ? 20.073 -8.101 -18.801 1.00 89.56 83 LYS A O 1
ATOM 639 N N . LEU A 1 84 ? 22.120 -9.031 -18.697 1.00 90.19 84 LEU A N 1
ATOM 640 C CA . LEU A 1 84 ? 21.953 -9.853 -19.891 1.00 90.19 84 LEU A CA 1
ATOM 641 C C . LEU A 1 84 ? 21.182 -11.113 -19.489 1.00 90.19 84 LEU A C 1
ATOM 643 O O . LEU A 1 84 ? 21.622 -11.840 -18.601 1.00 90.19 84 LEU A O 1
ATOM 647 N N . GLY A 1 85 ? 20.026 -11.330 -20.102 1.00 86.88 85 GLY A N 1
ATOM 648 C CA . GLY A 1 85 ? 19.250 -12.549 -19.927 1.00 86.88 85 GLY A CA 1
ATOM 649 C C . GLY A 1 85 ? 19.833 -13.707 -20.728 1.00 86.88 85 GLY A C 1
ATOM 650 O O . GLY A 1 85 ? 20.646 -13.515 -21.635 1.00 86.88 85 GLY A O 1
ATOM 651 N N . ASP A 1 86 ? 19.355 -14.915 -20.434 1.00 90.31 86 ASP A N 1
ATOM 652 C CA . ASP A 1 86 ? 19.724 -16.144 -21.155 1.00 90.31 86 ASP A CA 1
ATOM 653 C C . ASP A 1 86 ? 19.312 -16.108 -22.640 1.00 90.31 86 ASP A C 1
ATOM 655 O O . ASP A 1 86 ? 19.819 -16.868 -23.462 1.00 90.31 86 ASP A O 1
ATOM 659 N N . ASP A 1 87 ? 18.413 -15.188 -23.002 1.00 90.81 87 ASP A N 1
ATOM 660 C CA . ASP A 1 87 ? 18.012 -14.878 -24.375 1.00 90.81 87 ASP A CA 1
ATOM 661 C C . ASP A 1 87 ? 18.993 -13.941 -25.107 1.00 90.81 87 ASP A C 1
ATOM 663 O O . ASP A 1 87 ? 18.750 -13.560 -26.256 1.00 90.81 87 ASP A O 1
ATOM 667 N N . GLY A 1 88 ? 20.084 -13.542 -24.446 1.00 89.25 88 GLY A N 1
ATOM 668 C CA . GLY A 1 88 ? 21.081 -12.610 -24.963 1.00 89.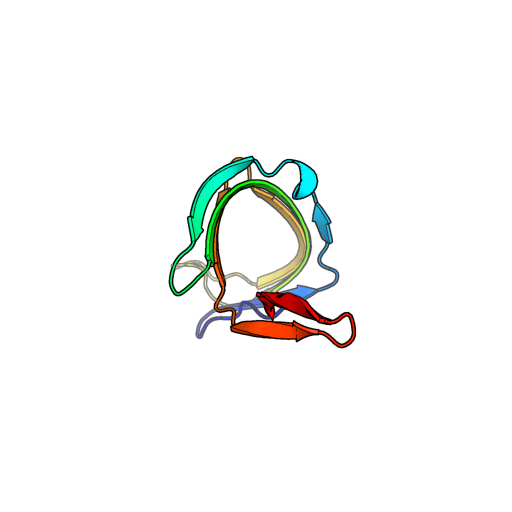25 88 GLY A CA 1
ATOM 669 C C . GLY A 1 88 ? 20.597 -11.160 -25.047 1.00 89.25 88 GLY A C 1
ATOM 670 O O . GLY A 1 88 ? 21.269 -10.337 -25.670 1.00 89.25 88 GLY A O 1
ATOM 671 N N . LYS A 1 89 ? 19.444 -10.819 -24.453 1.00 92.19 89 LYS A N 1
ATOM 672 C CA . LYS A 1 89 ? 18.901 -9.452 -24.434 1.00 92.19 89 LYS A CA 1
ATOM 673 C C . LYS A 1 89 ? 19.099 -8.804 -23.072 1.00 92.19 89 LYS A C 1
ATOM 675 O O . LYS A 1 89 ? 19.272 -9.472 -22.059 1.00 92.19 89 LYS A O 1
ATOM 680 N N . LYS A 1 90 ? 19.085 -7.473 -23.047 1.00 89.88 90 LYS A N 1
ATOM 681 C CA . LYS A 1 90 ? 19.120 -6.709 -21.799 1.00 89.88 90 LYS A CA 1
ATOM 682 C C . LYS A 1 90 ? 17.737 -6.681 -21.155 1.00 89.88 90 LYS A C 1
ATOM 684 O O . LYS A 1 90 ? 16.767 -6.331 -21.824 1.00 89.88 90 LYS A O 1
ATOM 689 N N . HIS A 1 91 ? 17.682 -6.964 -19.859 1.00 87.69 91 HIS A N 1
ATOM 690 C CA . HIS A 1 91 ? 16.485 -6.871 -19.023 1.00 87.69 91 HIS A CA 1
ATOM 691 C C . HIS A 1 91 ? 16.769 -6.004 -17.802 1.00 87.69 91 HIS A C 1
ATOM 693 O O . HIS A 1 91 ? 17.902 -5.959 -17.322 1.00 87.69 91 HIS A O 1
ATOM 699 N N . TRP A 1 92 ? 15.740 -5.327 -17.301 1.00 84.00 92 TRP A N 1
ATOM 700 C CA . TRP A 1 92 ? 15.802 -4.628 -16.020 1.00 84.00 92 TRP A CA 1
ATOM 701 C C . TRP A 1 92 ? 15.417 -5.599 -14.909 1.00 84.00 92 TRP A C 1
ATOM 703 O O . TRP A 1 92 ? 14.390 -6.275 -15.013 1.00 84.00 92 TRP A O 1
ATOM 713 N N . HIS A 1 93 ? 16.257 -5.679 -13.882 1.00 74.38 93 HIS A N 1
ATOM 714 C CA . HIS A 1 93 ? 16.040 -6.479 -12.681 1.00 74.38 93 HIS A CA 1
ATOM 715 C C . HIS A 1 93 ? 15.877 -5.580 -11.462 1.00 74.38 93 HIS A C 1
ATOM 717 O O . HIS A 1 93 ? 16.700 -4.643 -11.334 1.00 74.38 93 HIS A O 1
#

Foldseek 3Di:
DFPDDPFKTKDWPPKDKDFPVVKDWPDWDDDQKTKTKIKTFMKIKTWIAMAGDDPNDGDGDTGIDIDTRGIDIDIDIGGWDWDQDPVRDTDTD

Radius of gyration: 18.7 Å; chains: 1; bounding box: 37×29×47 Å